Protein AF-A0A2V7UPQ9-F1 (afdb_monomer)

Nearest PDB structures (foldseek):
  6vqp-assembly1_A  TM=8.393E-01  e=8.133E-04  Micromonospora echinospora
  7spq-assembly1_A-2  TM=7.955E-01  e=2.403E-02  Burkholderia glumae BGR1
  3sy3-assembly2_D  TM=4.564E-01  e=2.445E+00  Bacillus anthracis str. 'Ames Ancestor'

Solvent-accessible surface area (backbone atoms only — not comparable to full-atom values): 7838 Å² total; per-residue (Å²): 143,77,85,83,81,81,82,80,79,84,72,84,75,79,74,76,80,78,76,83,77,68,81,81,72,70,84,60,59,89,67,42,41,71,44,80,49,50,76,46,78,43,61,36,57,75,87,49,48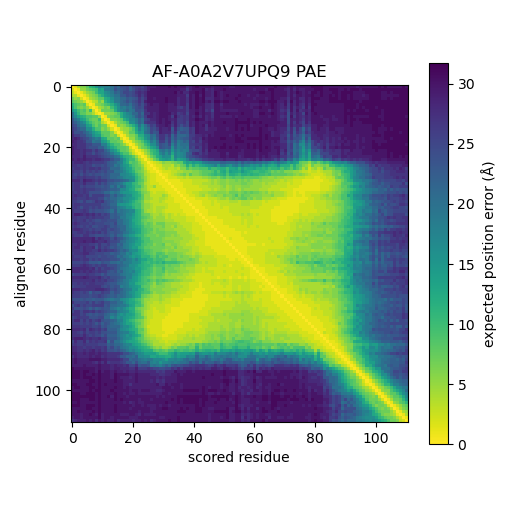,66,61,48,29,63,74,72,74,44,89,68,63,72,80,54,49,84,42,48,65,53,42,82,45,75,44,72,61,49,76,44,68,73,59,82,81,74,79,74,81,78,75,82,73,77,76,75,79,73,79,80,82,80,78,82,80,80,86,78,82,84,132

Radius of gyration: 33.76 Å; Cα contacts (8 Å, |Δi|>4): 73; chains: 1; bounding box: 91×85×69 Å

Structure (mmCIF, N/CA/C/O backbone):
data_AF-A0A2V7UPQ9-F1
#
_entry.id   AF-A0A2V7UPQ9-F1
#
loop_
_atom_site.group_PDB
_atom_site.id
_atom_site.type_symbol
_atom_site.label_atom_id
_atom_site.label_alt_id
_atom_site.label_comp_id
_atom_site.label_asym_id
_atom_site.label_entity_id
_atom_site.label_seq_id
_atom_site.pdbx_PDB_ins_code
_atom_site.Cartn_x
_atom_site.Cartn_y
_atom_site.Cartn_z
_atom_site.occupancy
_atom_site.B_iso_or_equiv
_atom_site.auth_seq_id
_atom_site.auth_comp_id
_atom_site.auth_asym_id
_atom_site.auth_atom_id
_atom_site.pdbx_PDB_model_num
ATOM 1 N N . MET A 1 1 ? -50.958 -34.348 -10.280 1.00 45.16 1 MET A N 1
ATOM 2 C CA . MET A 1 1 ? -49.773 -35.075 -9.782 1.00 45.16 1 MET A CA 1
ATOM 3 C C . MET A 1 1 ? -48.988 -35.534 -11.001 1.00 45.16 1 MET A C 1
ATOM 5 O O . MET A 1 1 ? -49.429 -36.438 -11.692 1.00 45.16 1 MET A O 1
ATOM 9 N N . ILE A 1 2 ? -47.935 -34.794 -11.341 1.00 54.97 2 ILE A N 1
ATOM 10 C CA . ILE A 1 2 ? -47.072 -34.947 -12.523 1.00 54.97 2 ILE A CA 1
ATOM 11 C C . ILE A 1 2 ? -45.659 -34.705 -11.974 1.00 54.97 2 ILE A C 1
ATOM 13 O O . ILE A 1 2 ? -45.484 -33.690 -11.294 1.00 54.97 2 ILE A O 1
ATOM 17 N N . PRO A 1 3 ? -44.676 -35.602 -12.154 1.00 63.59 3 PRO A N 1
ATOM 18 C CA . PRO A 1 3 ? -43.333 -35.336 -11.658 1.00 63.59 3 PRO A CA 1
ATOM 19 C C . PRO A 1 3 ? -42.671 -34.245 -12.516 1.00 63.59 3 PRO A C 1
ATOM 21 O O . PRO A 1 3 ? -42.771 -34.305 -13.743 1.00 63.59 3 PRO A O 1
ATOM 24 N N . PRO A 1 4 ? -41.970 -33.262 -11.926 1.00 60.94 4 PRO A N 1
ATOM 25 C CA . PRO A 1 4 ? -41.079 -32.415 -12.699 1.00 60.94 4 PRO A CA 1
ATOM 26 C C . PRO A 1 4 ? -39.827 -33.219 -13.066 1.00 60.94 4 PRO A C 1
ATOM 28 O O . PRO A 1 4 ? -39.028 -33.598 -12.209 1.00 60.94 4 PRO A O 1
ATOM 31 N N . THR A 1 5 ? -39.661 -33.488 -14.358 1.00 59.81 5 THR A N 1
ATOM 32 C CA . THR A 1 5 ? -38.415 -33.969 -14.960 1.00 59.81 5 THR A CA 1
ATOM 33 C C . THR A 1 5 ? -37.302 -32.963 -14.679 1.00 59.81 5 THR A C 1
ATOM 35 O O . THR A 1 5 ? -37.285 -31.856 -15.216 1.00 59.81 5 THR A O 1
ATOM 38 N N . ALA A 1 6 ? -36.374 -33.359 -13.811 1.00 51.53 6 ALA A N 1
ATOM 39 C CA . ALA A 1 6 ? -35.142 -32.645 -13.537 1.00 51.53 6 ALA A CA 1
ATOM 40 C C . ALA A 1 6 ? -34.208 -32.753 -14.753 1.00 51.53 6 ALA A C 1
ATOM 42 O O . ALA A 1 6 ? -33.474 -33.727 -14.909 1.00 51.53 6 ALA A O 1
ATOM 43 N N . THR A 1 7 ? -34.236 -31.748 -15.624 1.00 61.19 7 THR A N 1
ATOM 44 C CA . THR A 1 7 ? -33.244 -31.593 -16.693 1.00 61.19 7 THR A CA 1
ATOM 45 C C . THR A 1 7 ? -31.992 -30.960 -16.098 1.00 61.19 7 THR A C 1
ATOM 47 O O . THR A 1 7 ? -31.858 -29.744 -15.978 1.00 61.19 7 THR A O 1
ATOM 50 N N . SER A 1 8 ? -31.078 -31.826 -15.674 1.00 54.25 8 SER A N 1
ATOM 51 C CA . SER A 1 8 ? -29.743 -31.484 -15.206 1.00 54.25 8 SER A CA 1
ATOM 52 C C . SER A 1 8 ? -28.862 -31.055 -16.380 1.00 54.25 8 SER A C 1
ATOM 54 O O . SER A 1 8 ? -28.287 -31.890 -17.079 1.00 54.25 8 SER A O 1
ATOM 56 N N . TRP A 1 9 ? -28.707 -29.751 -16.583 1.00 51.88 9 TRP A N 1
ATOM 57 C CA . TRP A 1 9 ? -27.662 -29.198 -17.443 1.00 51.88 9 TRP A CA 1
ATOM 58 C C . TRP A 1 9 ? -26.481 -28.743 -16.588 1.00 51.88 9 TRP A C 1
ATOM 60 O O . TRP A 1 9 ? -26.305 -27.569 -16.275 1.00 51.88 9 TRP A O 1
ATOM 70 N N . ARG A 1 10 ? -25.657 -29.723 -16.201 1.00 53.28 10 ARG A N 1
ATOM 71 C CA . ARG A 1 10 ? -24.266 -29.500 -15.794 1.00 53.28 10 ARG A CA 1
ATOM 72 C C . ARG A 1 10 ? -23.498 -29.019 -17.026 1.00 53.28 10 ARG A C 1
ATOM 74 O O . ARG A 1 10 ? -22.909 -29.823 -17.741 1.00 53.28 10 ARG A O 1
ATOM 81 N N . TRP A 1 11 ? -23.506 -27.717 -17.281 1.00 56.06 11 TRP A N 1
ATOM 82 C CA . TRP A 1 11 ? -22.510 -27.124 -18.161 1.00 56.06 11 TRP A CA 1
ATOM 83 C C . TRP A 1 11 ? -21.217 -26.958 -17.372 1.00 56.06 11 TRP A C 1
ATOM 85 O O . TRP A 1 11 ? -21.101 -26.125 -16.475 1.00 56.06 11 TRP A O 1
ATOM 95 N N . LEU A 1 12 ? -20.251 -27.807 -17.716 1.00 57.06 12 LEU A N 1
ATOM 96 C CA . LEU A 1 12 ? -18.829 -27.546 -17.563 1.00 57.06 12 LEU A CA 1
ATOM 97 C C . LEU A 1 12 ? -18.504 -26.223 -18.271 1.00 57.06 12 LEU A C 1
ATOM 99 O O . LEU A 1 12 ? -18.163 -26.211 -19.448 1.00 57.06 12 LEU A O 1
ATOM 103 N N . ALA A 1 13 ? -18.597 -25.104 -17.560 1.00 53.12 13 ALA A N 1
ATOM 104 C CA . ALA A 1 13 ? -17.860 -23.908 -17.933 1.00 53.12 13 ALA A CA 1
ATOM 105 C C . ALA A 1 13 ? -16.490 -24.002 -17.260 1.00 53.12 13 ALA A C 1
ATOM 107 O O . ALA A 1 13 ? -16.245 -23.451 -16.188 1.00 53.12 13 ALA A O 1
ATOM 108 N N . LEU A 1 14 ? -15.612 -24.774 -17.899 1.00 57.47 14 LEU A N 1
ATOM 109 C CA . LEU A 1 14 ? -14.170 -24.711 -17.718 1.00 57.47 14 LEU A CA 1
ATOM 110 C C . LEU A 1 14 ? -13.733 -23.314 -18.192 1.00 57.47 14 LEU A C 1
ATOM 112 O O . LEU A 1 14 ? -13.375 -23.114 -19.349 1.00 57.47 14 LEU A O 1
ATOM 116 N N . GLY A 1 15 ? -13.889 -22.316 -17.321 1.00 47.31 15 GLY A N 1
ATOM 117 C CA . GLY A 1 15 ? -13.477 -20.943 -17.578 1.00 47.31 15 GLY A CA 1
ATOM 118 C C . GLY A 1 15 ? -11.959 -20.893 -17.651 1.00 47.31 15 GLY A C 1
ATOM 119 O O . GLY A 1 15 ? -11.286 -20.913 -16.624 1.00 47.31 15 GLY A O 1
ATOM 120 N N . ALA A 1 16 ? -11.435 -20.882 -18.873 1.00 57.31 16 ALA A N 1
ATOM 121 C CA . ALA A 1 16 ? -10.027 -20.707 -19.168 1.00 57.31 16 ALA A CA 1
ATOM 122 C C . ALA A 1 16 ? -9.491 -19.463 -18.443 1.00 57.31 16 ALA A C 1
ATOM 124 O O 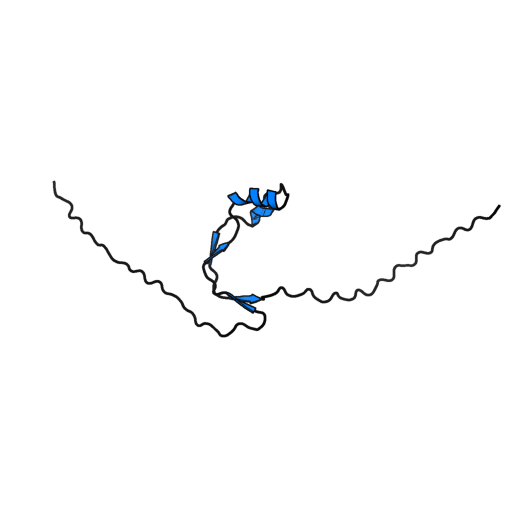. ALA A 1 16 ? -9.889 -18.337 -18.746 1.00 57.31 16 ALA A O 1
ATOM 125 N N . MET A 1 17 ? -8.571 -19.658 -17.494 1.00 50.81 17 MET A N 1
ATOM 126 C CA . MET A 1 17 ? -7.699 -18.577 -17.052 1.00 50.81 17 MET A 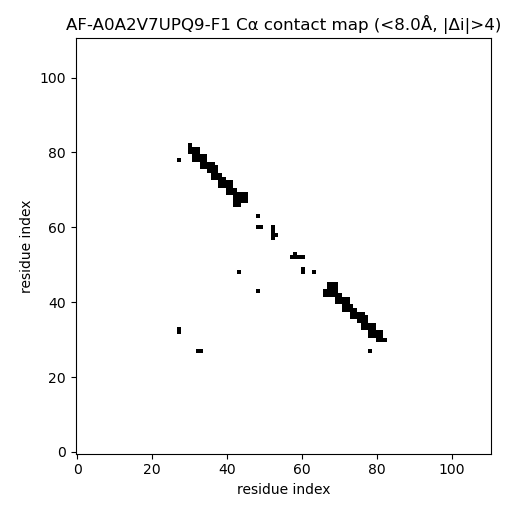CA 1
ATOM 127 C C . MET A 1 17 ? -6.851 -18.156 -18.254 1.00 50.81 17 MET A C 1
ATOM 129 O O . MET A 1 17 ? -5.880 -18.826 -18.600 1.00 50.81 17 MET A O 1
ATOM 133 N N . LEU A 1 18 ? -7.223 -17.053 -18.906 1.00 53.84 18 LEU A N 1
ATOM 134 C CA . LEU A 1 18 ? -6.307 -16.340 -19.786 1.00 53.84 18 LEU A CA 1
ATOM 135 C C . LEU A 1 18 ? -5.183 -15.775 -18.912 1.00 53.84 18 LEU A C 1
ATOM 137 O O . LEU A 1 18 ? -5.315 -14.720 -18.295 1.00 53.84 18 LEU A O 1
ATOM 141 N N . THR A 1 19 ? -4.054 -16.473 -18.867 1.00 52.88 19 THR A N 1
ATOM 142 C CA . THR A 1 19 ? -2.788 -15.875 -18.457 1.00 52.88 19 THR A CA 1
ATOM 143 C C . THR A 1 19 ? -2.374 -14.907 -19.558 1.00 52.88 19 THR A C 1
ATOM 145 O O . THR A 1 19 ? -1.790 -15.309 -20.565 1.00 52.88 19 THR A O 1
ATOM 148 N N . ALA A 1 20 ? -2.699 -13.625 -19.399 1.00 48.56 20 ALA A N 1
ATOM 149 C CA . ALA A 1 20 ? -2.096 -12.571 -20.200 1.00 48.56 20 ALA A CA 1
ATOM 150 C C . ALA A 1 20 ? -0.606 -12.454 -19.821 1.00 48.56 20 ALA A C 1
ATOM 15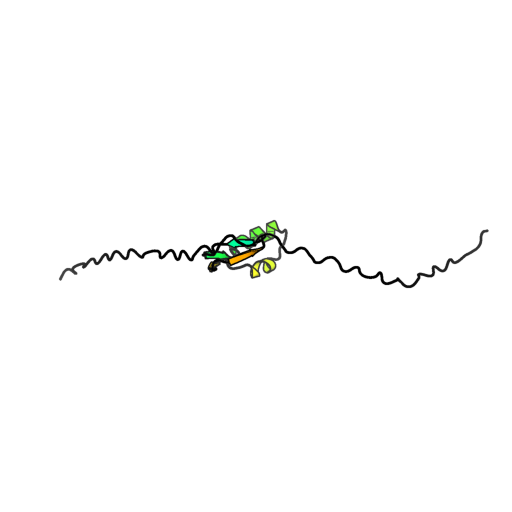2 O O . ALA A 1 20 ? -0.204 -11.579 -19.059 1.00 48.56 20 ALA A O 1
ATOM 153 N N . SER A 1 21 ? 0.225 -13.366 -20.329 1.00 57.22 21 SER A N 1
ATOM 154 C CA . SER A 1 21 ? 1.676 -13.196 -20.355 1.00 57.22 21 SER A CA 1
ATOM 155 C C . SER A 1 21 ? 2.004 -12.179 -21.443 1.00 57.22 21 SER A C 1
ATOM 157 O O . SER A 1 21 ? 2.251 -12.531 -22.594 1.00 57.22 21 SER A O 1
ATOM 159 N N . GLY A 1 22 ? 1.963 -10.895 -21.084 1.00 60.06 22 GLY A N 1
ATOM 160 C CA . GLY A 1 22 ? 2.599 -9.854 -21.888 1.00 60.06 22 GLY A CA 1
ATOM 161 C C . GLY A 1 22 ? 4.106 -10.128 -21.997 1.00 60.06 22 GLY A C 1
ATOM 162 O O . GLY A 1 22 ? 4.680 -10.726 -21.080 1.00 60.06 22 GLY A O 1
ATOM 163 N N . PRO A 1 23 ? 4.765 -9.731 -23.101 1.00 56.47 23 PRO A N 1
ATOM 164 C CA . PRO A 1 23 ? 6.183 -9.993 -23.293 1.00 56.47 23 PRO A CA 1
ATOM 165 C C . PRO A 1 23 ? 6.967 -9.390 -22.130 1.00 56.47 23 PRO A C 1
ATOM 167 O O . PRO A 1 23 ? 6.799 -8.215 -21.793 1.00 56.47 23 PRO A O 1
ATOM 170 N N . ALA A 1 24 ? 7.829 -10.201 -21.518 1.00 61.56 24 ALA A N 1
ATOM 171 C CA . ALA A 1 24 ? 8.834 -9.721 -20.589 1.00 61.56 24 ALA A CA 1
ATOM 172 C C . ALA A 1 24 ? 9.798 -8.828 -21.378 1.00 61.56 24 ALA A C 1
ATOM 174 O O . ALA A 1 24 ? 10.796 -9.283 -21.933 1.00 61.56 24 ALA A O 1
ATOM 175 N N . ALA A 1 25 ? 9.445 -7.545 -21.477 1.00 69.44 25 ALA A N 1
ATOM 176 C CA . ALA A 1 25 ? 10.345 -6.486 -21.887 1.00 69.44 25 ALA A CA 1
ATOM 177 C C . ALA A 1 25 ? 11.629 -6.650 -21.074 1.00 69.44 25 ALA A C 1
ATOM 179 O O . ALA A 1 25 ? 11.529 -6.900 -19.869 1.00 69.44 25 ALA A O 1
ATOM 180 N N . GLY A 1 26 ? 12.773 -6.561 -21.761 1.00 77.62 26 GLY A N 1
ATOM 181 C CA . GLY A 1 26 ? 14.106 -6.978 -21.319 1.00 77.62 26 GLY A CA 1
ATOM 182 C C . GLY A 1 26 ? 14.543 -6.537 -19.912 1.00 77.62 26 GLY A C 1
ATOM 183 O O . GLY A 1 26 ? 13.773 -5.933 -19.156 1.00 77.62 26 GLY A O 1
ATOM 184 N N . PRO A 1 27 ? 15.786 -6.866 -19.520 1.00 83.69 27 PRO A N 1
ATOM 185 C CA . PRO A 1 27 ? 16.248 -6.637 -18.155 1.00 83.69 27 PRO A CA 1
ATOM 186 C C . PRO A 1 27 ? 15.953 -5.192 -17.716 1.00 83.69 27 PRO A C 1
ATOM 188 O O . PRO A 1 27 ? 16.120 -4.269 -18.521 1.00 83.69 27 PRO A O 1
ATOM 191 N N . PRO A 1 28 ? 15.446 -4.983 -16.484 1.00 87.38 28 PRO A N 1
ATOM 192 C CA . PRO A 1 28 ? 15.131 -3.643 -16.013 1.00 87.38 28 PRO A CA 1
ATOM 193 C C . PRO A 1 28 ? 16.392 -2.765 -16.055 1.00 87.38 28 PRO A C 1
ATOM 195 O O . PRO A 1 28 ? 17.496 -3.291 -15.879 1.00 87.38 28 PRO A O 1
ATOM 198 N N . PRO A 1 29 ? 16.246 -1.443 -16.262 1.00 91.38 29 PRO A N 1
ATOM 199 C CA . PRO A 1 29 ? 17.362 -0.509 -16.170 1.00 91.38 29 PRO A CA 1
ATOM 200 C C . PRO A 1 29 ? 18.152 -0.690 -14.868 1.00 91.38 29 PRO A C 1
ATOM 202 O O . PRO A 1 29 ? 17.598 -1.085 -13.836 1.00 91.38 29 PRO A O 1
ATOM 205 N N . ALA A 1 30 ? 19.452 -0.388 -14.908 1.00 91.31 30 ALA A N 1
ATOM 206 C CA . ALA A 1 30 ? 20.295 -0.433 -13.718 1.00 91.31 30 ALA A CA 1
ATOM 207 C C . ALA A 1 30 ? 19.700 0.453 -12.611 1.00 91.31 30 ALA A C 1
ATOM 209 O O . ALA A 1 30 ? 19.261 1.569 -12.867 1.00 91.31 30 ALA A O 1
ATOM 210 N N . GLY A 1 31 ? 19.654 -0.068 -11.384 1.00 93.62 31 GLY A N 1
ATOM 211 C CA . GLY A 1 31 ? 19.048 0.630 -10.247 1.00 93.62 31 GLY A CA 1
ATOM 212 C C . GLY A 1 31 ? 17.526 0.491 -10.129 1.00 93.62 31 GLY A C 1
ATOM 213 O O . GLY A 1 31 ? 16.994 0.820 -9.075 1.00 93.62 31 GLY A O 1
ATOM 214 N N . MET A 1 32 ? 16.831 -0.079 -11.121 1.00 97.00 32 MET A N 1
ATOM 215 C CA . MET A 1 32 ? 15.386 -0.323 -11.064 1.00 97.00 32 MET A CA 1
ATOM 216 C C . MET A 1 32 ? 15.043 -1.802 -10.833 1.00 97.00 32 MET A C 1
ATOM 218 O O . MET A 1 32 ? 15.817 -2.730 -11.099 1.00 97.00 32 MET A O 1
ATOM 222 N N . ALA A 1 33 ? 13.852 -2.038 -10.297 1.00 95.50 33 ALA A N 1
ATOM 223 C CA . ALA A 1 33 ? 13.223 -3.341 -10.178 1.00 95.50 33 ALA A CA 1
ATOM 224 C C . ALA A 1 33 ? 11.938 -3.360 -11.007 1.00 95.50 33 ALA A C 1
ATOM 226 O O . ALA A 1 33 ? 11.143 -2.424 -10.957 1.00 95.50 33 ALA A O 1
ATOM 227 N N . ARG A 1 34 ? 11.725 -4.445 -11.760 1.00 95.81 34 ARG A N 1
ATOM 228 C CA . ARG A 1 34 ? 10.444 -4.711 -12.417 1.00 95.81 34 ARG A CA 1
ATOM 229 C C . ARG A 1 34 ? 9.543 -5.469 -11.457 1.00 95.81 34 ARG A C 1
ATOM 231 O O . ARG A 1 34 ? 9.896 -6.563 -11.028 1.00 95.81 34 ARG A O 1
ATOM 238 N N . LEU A 1 35 ? 8.376 -4.907 -11.172 1.00 95.06 35 LEU A N 1
ATOM 239 C CA . LEU A 1 35 ? 7.305 -5.592 -10.466 1.00 95.06 35 LEU A CA 1
ATOM 240 C C . LEU A 1 35 ? 6.300 -6.107 -11.494 1.00 95.06 35 LEU A C 1
ATOM 242 O O . LEU A 1 35 ? 5.898 -5.381 -12.403 1.00 95.06 35 LEU A O 1
ATOM 246 N N . ALA A 1 36 ? 5.907 -7.373 -11.357 1.00 94.50 36 ALA A N 1
ATOM 247 C CA . ALA A 1 36 ? 5.004 -8.045 -12.294 1.00 94.50 36 ALA A CA 1
ATOM 248 C C . ALA A 1 36 ? 3.568 -7.487 -12.272 1.00 94.50 36 ALA A C 1
ATOM 250 O O . ALA A 1 36 ? 2.753 -7.876 -13.102 1.00 94.50 36 ALA A O 1
ATOM 251 N N . GLY A 1 37 ? 3.256 -6.579 -11.345 1.00 95.38 37 GLY A N 1
ATOM 252 C CA . GLY A 1 37 ? 1.886 -6.154 -11.088 1.00 95.38 37 GLY A CA 1
ATOM 253 C C . GLY A 1 37 ? 1.061 -7.290 -10.484 1.00 95.38 37 GLY A C 1
ATOM 254 O O . GLY A 1 37 ? 1.600 -8.224 -9.888 1.00 95.38 37 GLY A O 1
ATOM 255 N N . GLY A 1 38 ? -0.254 -7.193 -10.638 1.00 96.88 38 GLY A N 1
ATOM 256 C CA . GLY A 1 38 ? -1.226 -8.114 -10.063 1.00 96.88 38 GLY A CA 1
ATOM 257 C C . GLY A 1 38 ? -2.071 -7.459 -8.977 1.00 96.88 38 GLY A C 1
ATOM 258 O O . GLY A 1 38 ? -2.033 -6.242 -8.775 1.00 96.88 38 GLY A O 1
ATOM 259 N N . THR A 1 39 ? -2.865 -8.283 -8.302 1.00 98.12 39 THR A N 1
ATOM 260 C CA . THR A 1 39 ? -3.754 -7.844 -7.227 1.00 98.12 39 THR A CA 1
ATOM 261 C C . THR A 1 39 ? -3.102 -8.082 -5.872 1.00 98.12 39 THR A C 1
ATOM 263 O O . THR A 1 39 ? -2.628 -9.182 -5.592 1.00 98.12 39 THR A O 1
ATOM 266 N N . PHE A 1 40 ? -3.107 -7.069 -5.011 1.00 97.31 40 PHE A N 1
ATOM 267 C CA . PHE A 1 40 ? -2.656 -7.177 -3.627 1.00 97.31 40 PHE A CA 1
ATOM 268 C C . PHE A 1 40 ? -3.591 -6.413 -2.690 1.00 97.31 40 PHE A C 1
ATOM 270 O O . PHE A 1 40 ? -4.427 -5.625 -3.125 1.00 97.31 40 PHE A O 1
ATOM 277 N N . THR A 1 41 ? -3.470 -6.676 -1.391 1.00 98.06 41 THR A N 1
ATOM 278 C CA . THR A 1 41 ? -4.254 -5.976 -0.368 1.00 98.06 41 THR A CA 1
ATOM 279 C C . THR A 1 41 ? -3.499 -4.732 0.089 1.00 98.06 41 THR A C 1
ATOM 281 O O . THR A 1 41 ? -2.377 -4.844 0.581 1.00 98.06 41 THR A O 1
ATOM 284 N N . MET A 1 42 ? -4.103 -3.559 -0.088 1.00 97.88 42 MET A N 1
ATOM 285 C CA . MET A 1 42 ? -3.583 -2.269 0.361 1.00 97.88 42 MET A CA 1
ATOM 286 C C . MET A 1 42 ? -4.391 -1.759 1.555 1.00 97.88 42 MET A C 1
ATOM 288 O O . MET A 1 42 ? -5.593 -1.994 1.645 1.00 97.88 42 MET A O 1
ATOM 292 N N . GLY A 1 43 ? -3.728 -1.023 2.444 1.00 97.06 43 GLY A N 1
ATOM 293 C CA . GLY A 1 43 ? -4.340 -0.453 3.637 1.00 97.06 43 GLY A CA 1
ATOM 294 C C . GLY A 1 43 ? -4.283 -1.394 4.838 1.00 97.06 43 GLY A C 1
ATOM 295 O O . GLY A 1 43 ? -3.619 -2.431 4.829 1.00 97.06 43 GLY A O 1
ATOM 296 N N . THR A 1 44 ? -4.964 -0.992 5.903 1.00 96.56 44 THR A N 1
ATOM 297 C CA . THR A 1 44 ? -4.921 -1.637 7.214 1.00 96.56 44 THR A CA 1
ATOM 298 C C . THR A 1 44 ? -6.311 -2.111 7.620 1.00 96.56 44 THR A C 1
ATOM 300 O O . THR A 1 44 ? -7.304 -1.410 7.429 1.00 96.56 44 THR A O 1
ATOM 303 N N . ASP A 1 45 ? -6.392 -3.310 8.199 1.00 95.81 45 ASP A N 1
ATOM 304 C CA . ASP A 1 45 ? -7.623 -3.785 8.832 1.00 95.81 45 ASP A CA 1
ATOM 305 C C . ASP A 1 45 ? -7.941 -2.905 10.061 1.00 95.81 45 ASP A C 1
ATOM 307 O O . ASP A 1 45 ? -7.081 -2.780 10.945 1.00 95.81 45 ASP A O 1
ATOM 311 N N . PRO A 1 46 ? -9.149 -2.309 10.155 1.00 94.00 46 PRO A N 1
ATOM 312 C CA . PRO A 1 46 ? -9.567 -1.531 11.319 1.00 94.00 46 PRO A CA 1
ATOM 313 C C . PRO A 1 46 ? -9.315 -2.223 12.668 1.00 94.00 46 PRO A C 1
ATOM 315 O O . PRO A 1 46 ? -8.977 -1.552 13.646 1.00 94.00 46 PRO A O 1
ATOM 318 N N . ALA A 1 47 ? -9.440 -3.555 12.727 1.00 95.31 47 ALA A N 1
ATOM 319 C CA . ALA A 1 47 ? -9.238 -4.340 13.943 1.00 95.31 47 ALA A CA 1
ATOM 320 C C . ALA A 1 47 ? -7.786 -4.294 14.460 1.00 95.31 47 ALA A C 1
ATOM 322 O O . ALA A 1 47 ? -7.531 -4.540 15.639 1.00 95.31 47 ALA A O 1
ATOM 323 N N . LEU A 1 48 ? -6.821 -3.944 13.604 1.00 95.19 48 LEU A N 1
ATOM 324 C CA . LEU A 1 48 ? -5.403 -3.867 13.961 1.00 95.19 48 LEU A CA 1
ATOM 325 C C . LEU A 1 48 ? -4.979 -2.496 14.506 1.00 95.19 48 LEU A C 1
ATOM 327 O O . LEU A 1 48 ? -3.860 -2.381 15.017 1.00 95.1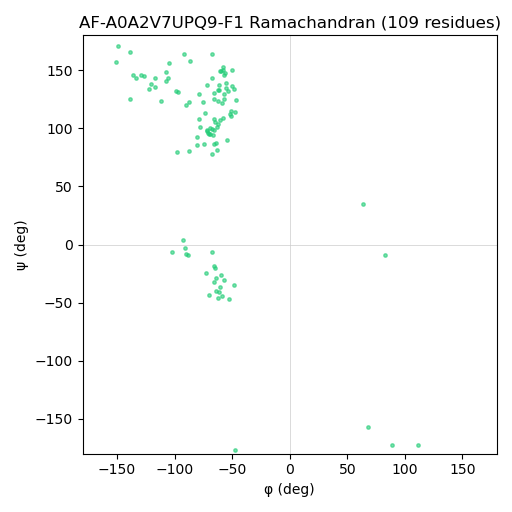9 48 LEU A O 1
ATOM 331 N N . ILE A 1 49 ? -5.836 -1.467 14.438 1.00 94.81 49 ILE A N 1
ATOM 332 C CA . ILE A 1 49 ? -5.481 -0.104 14.874 1.00 94.81 49 ILE A CA 1
ATOM 333 C C . ILE A 1 49 ? -5.062 -0.086 16.349 1.00 94.81 49 ILE A C 1
ATOM 335 O O . ILE A 1 49 ? -4.023 0.484 16.672 1.00 94.81 49 ILE A O 1
ATOM 339 N N . ASP A 1 50 ? -5.788 -0.766 17.242 1.00 93.81 50 ASP A N 1
ATOM 340 C CA . ASP A 1 50 ? -5.442 -0.791 18.673 1.00 93.81 50 ASP A CA 1
ATOM 341 C C . ASP A 1 50 ? -4.058 -1.396 18.931 1.00 93.81 50 ASP A C 1
ATOM 343 O O . ASP A 1 50 ? -3.308 -0.932 19.793 1.00 93.81 50 ASP A O 1
ATOM 347 N N . GLY A 1 51 ? -3.689 -2.421 18.159 1.00 94.56 51 GLY A N 1
ATOM 348 C CA . GLY A 1 51 ? -2.352 -3.007 18.205 1.00 94.56 51 GLY A CA 1
ATOM 349 C C . GLY A 1 51 ? -1.270 -2.024 17.758 1.00 94.56 51 GLY A C 1
ATOM 350 O O . GLY A 1 51 ? -0.207 -1.958 18.375 1.00 94.56 51 GLY A O 1
ATOM 351 N N . ARG A 1 52 ? -1.546 -1.223 16.724 1.00 94.25 52 ARG A N 1
ATOM 352 C CA . ARG A 1 52 ? -0.622 -0.198 16.219 1.00 94.25 52 ARG A CA 1
ATOM 353 C C . ARG A 1 52 ? -0.461 0.967 17.188 1.00 94.25 52 ARG A C 1
ATOM 355 O O . ARG A 1 52 ? 0.673 1.344 17.463 1.00 94.25 52 ARG A O 1
ATOM 362 N N . CYS A 1 53 ? -1.551 1.462 17.772 1.00 95.31 53 CYS A N 1
ATOM 363 C CA . CYS A 1 53 ? -1.518 2.475 18.828 1.00 95.31 53 CYS A CA 1
ATOM 364 C C . CYS A 1 53 ? -0.595 2.054 19.980 1.00 95.31 53 CYS A C 1
ATOM 366 O O . CYS A 1 53 ? 0.299 2.806 20.365 1.00 95.31 53 CYS A O 1
ATOM 368 N N . ARG A 1 54 ? -0.720 0.804 20.455 1.00 96.69 54 ARG A N 1
ATOM 369 C CA . ARG A 1 54 ? 0.189 0.251 21.474 1.00 96.69 54 ARG A CA 1
ATOM 370 C C . ARG A 1 54 ? 1.637 0.181 20.994 1.00 96.69 54 ARG A C 1
ATOM 372 O O . ARG A 1 54 ? 2.531 0.585 21.727 1.00 96.69 54 ARG A O 1
ATOM 379 N N . ARG A 1 55 ? 1.878 -0.307 19.772 1.00 95.94 55 ARG A N 1
ATOM 380 C CA . ARG A 1 55 ? 3.233 -0.447 19.209 1.00 95.94 55 ARG A CA 1
ATOM 381 C C . ARG A 1 55 ? 3.961 0.890 19.085 1.00 95.94 55 ARG A C 1
ATOM 383 O O . ARG A 1 55 ? 5.155 0.949 19.349 1.00 95.94 55 ARG A O 1
ATOM 390 N N . PHE A 1 56 ? 3.254 1.932 18.663 1.00 95.50 56 PHE A N 1
ATOM 391 C CA . PHE A 1 56 ? 3.816 3.269 18.474 1.00 95.50 56 PHE A CA 1
ATOM 392 C C . PHE A 1 56 ? 3.677 4.165 19.714 1.00 95.50 56 PHE A C 1
ATOM 394 O O . PHE A 1 56 ? 4.060 5.328 19.660 1.00 95.50 56 PHE A O 1
ATOM 401 N N . GLY A 1 57 ? 3.148 3.640 20.827 1.00 95.94 57 GLY A N 1
ATOM 402 C CA . GLY A 1 57 ? 3.037 4.371 22.089 1.00 95.94 57 GLY A CA 1
ATOM 403 C C . GLY A 1 57 ? 2.118 5.592 22.016 1.00 95.94 57 GLY A C 1
ATOM 404 O O . GLY A 1 57 ? 2.398 6.600 22.655 1.00 95.94 57 GLY A O 1
ATOM 405 N N . THR A 1 58 ? 1.041 5.524 21.230 1.00 95.19 58 THR A N 1
ATOM 406 C CA . THR A 1 58 ? 0.121 6.649 21.007 1.00 95.19 58 THR A CA 1
ATOM 407 C C . THR A 1 58 ? -1.328 6.268 21.297 1.00 95.19 58 THR A C 1
ATOM 409 O O . THR A 1 58 ? -1.756 5.149 21.016 1.00 95.19 58 THR A O 1
ATOM 412 N N . SER A 1 59 ? -2.104 7.210 21.834 1.00 93.00 59 SER A N 1
ATOM 413 C CA . SER A 1 59 ? -3.565 7.114 21.966 1.00 93.00 59 SER A CA 1
ATOM 414 C C . SER A 1 59 ? -4.313 7.685 20.752 1.00 93.00 59 SER A C 1
ATOM 416 O O . SER A 1 59 ? -5.528 7.515 20.643 1.00 93.00 59 SER A O 1
ATOM 418 N N . HIS A 1 60 ? -3.601 8.331 19.822 1.00 92.75 60 HIS A N 1
ATOM 419 C CA . HIS A 1 60 ? -4.167 9.006 18.654 1.00 92.75 60 HIS A CA 1
ATOM 420 C C . HIS A 1 60 ? -4.484 8.013 17.534 1.00 92.75 60 HIS A C 1
ATOM 422 O O . HIS A 1 60 ? -3.677 7.756 16.639 1.00 92.75 60 HIS A O 1
ATOM 428 N N . ARG A 1 61 ? -5.676 7.412 17.607 1.00 93.06 61 ARG A N 1
ATOM 429 C CA . ARG A 1 61 ? -6.191 6.483 16.585 1.00 93.06 61 ARG A CA 1
ATOM 430 C C . ARG A 1 61 ? -6.401 7.152 15.229 1.00 93.06 61 ARG A C 1
ATOM 432 O O . ARG A 1 61 ? -6.303 6.486 14.202 1.00 93.06 61 ARG A O 1
ATOM 439 N N . ASP A 1 62 ? -6.689 8.448 15.237 1.00 93.06 62 ASP A N 1
ATOM 440 C CA . ASP A 1 62 ? -6.911 9.288 14.063 1.00 93.06 62 ASP A CA 1
ATOM 441 C C . ASP A 1 62 ? -5.721 9.289 13.097 1.00 93.06 62 ASP A C 1
ATOM 443 O O . ASP A 1 62 ? -5.929 9.293 11.885 1.00 93.06 62 ASP A O 1
ATOM 447 N N . LEU A 1 63 ? -4.496 9.128 13.613 1.00 93.00 63 LEU A N 1
ATOM 448 C CA . LEU A 1 63 ? -3.279 9.005 12.803 1.00 93.00 63 LEU A CA 1
ATOM 449 C C . LEU A 1 63 ? -3.304 7.809 11.839 1.00 93.00 63 LEU A C 1
ATOM 451 O O . LEU A 1 63 ? -2.640 7.845 10.809 1.00 93.00 63 LEU A O 1
ATOM 455 N N . PHE A 1 64 ? -4.065 6.757 12.155 1.00 94.62 64 PHE A N 1
ATOM 456 C CA . PHE A 1 64 ? -4.132 5.536 11.347 1.00 94.62 64 PHE A CA 1
ATOM 457 C C . PHE A 1 64 ? -5.392 5.452 10.482 1.00 94.62 64 PHE A C 1
ATOM 459 O O . PHE A 1 64 ? -5.511 4.533 9.674 1.00 94.62 64 PHE A O 1
ATOM 466 N N . LEU A 1 65 ? -6.340 6.387 10.627 1.00 90.38 65 LEU A N 1
ATOM 467 C CA . LEU A 1 65 ? -7.609 6.329 9.894 1.00 90.38 65 LEU A CA 1
ATOM 468 C C . LEU A 1 65 ? -7.416 6.501 8.386 1.00 90.38 65 LEU A C 1
ATOM 470 O O . LEU A 1 65 ? -8.135 5.874 7.617 1.00 90.38 65 LEU A O 1
ATOM 474 N N . ALA A 1 66 ? -6.418 7.282 7.966 1.00 93.75 66 ALA A N 1
ATOM 475 C CA . ALA A 1 66 ? -6.089 7.465 6.553 1.00 93.75 66 ALA A CA 1
ATOM 476 C C . ALA A 1 66 ? -5.578 6.179 5.872 1.00 93.75 66 ALA A C 1
ATOM 478 O O . ALA A 1 66 ? -5.600 6.084 4.648 1.00 93.75 66 ALA A O 1
ATOM 479 N N . GLU A 1 67 ? -5.129 5.183 6.644 1.00 95.50 67 GLU A N 1
ATOM 480 C CA . GLU A 1 67 ? -4.655 3.899 6.117 1.00 95.50 67 GLU A CA 1
ATOM 481 C C . GLU A 1 67 ? -5.765 2.839 6.013 1.00 95.50 67 GLU A C 1
ATOM 483 O O . GLU A 1 67 ? -5.509 1.719 5.573 1.00 95.50 67 GLU A O 1
ATOM 488 N N . VAL A 1 68 ? -6.986 3.153 6.450 1.00 96.25 68 VAL A N 1
ATOM 489 C CA . VAL A 1 68 ? -8.141 2.247 6.473 1.00 96.25 68 VAL A CA 1
ATOM 490 C C . VAL A 1 68 ? -9.120 2.636 5.355 1.00 96.25 68 VAL A C 1
ATOM 492 O O . VAL A 1 68 ? -9.322 3.826 5.123 1.00 96.25 68 VAL A O 1
ATOM 495 N N . PRO A 1 69 ? -9.786 1.677 4.681 1.00 96.62 69 PRO A N 1
ATOM 496 C CA . PRO A 1 69 ? -9.799 0.237 4.941 1.00 96.62 69 PRO A CA 1
ATOM 497 C C . PRO A 1 69 ? -8.740 -0.558 4.178 1.00 96.62 69 PRO A C 1
ATOM 499 O O . PRO A 1 69 ? -8.207 -0.129 3.157 1.00 96.62 69 PRO A O 1
ATOM 502 N N . SER A 1 70 ? -8.522 -1.784 4.648 1.00 98.00 70 SER A N 1
ATOM 503 C CA . SER A 1 70 ? -7.911 -2.849 3.858 1.00 98.00 70 SER A CA 1
ATOM 504 C C . SER A 1 70 ? -8.789 -3.179 2.644 1.00 98.00 70 SER A C 1
ATOM 506 O O . SER A 1 70 ? -9.973 -3.484 2.804 1.00 98.00 70 SER A O 1
ATOM 508 N N . HIS A 1 71 ? -8.236 -3.101 1.435 1.00 97.75 71 HIS A N 1
ATOM 509 C CA . HIS A 1 71 ? -8.958 -3.373 0.192 1.00 97.75 71 HIS A CA 1
ATOM 510 C C . HIS A 1 71 ? -8.033 -3.900 -0.914 1.00 97.75 71 HIS A C 1
ATOM 512 O O . HIS A 1 71 ? -6.819 -3.701 -0.893 1.00 97.75 71 HIS A O 1
ATOM 518 N N . ALA A 1 72 ? -8.610 -4.602 -1.893 1.00 98.06 72 ALA A N 1
ATOM 519 C CA . ALA A 1 72 ? -7.864 -5.150 -3.020 1.00 98.06 72 ALA A CA 1
ATOM 520 C C . ALA A 1 72 ? -7.560 -4.065 -4.066 1.00 98.06 72 ALA A C 1
ATOM 522 O O . ALA A 1 72 ? -8.465 -3.377 -4.537 1.00 98.06 72 ALA A O 1
ATOM 523 N N . VAL A 1 73 ? -6.296 -3.958 -4.471 1.00 98.00 73 VAL A N 1
ATOM 524 C CA . VAL A 1 73 ? -5.811 -3.051 -5.519 1.00 98.00 73 VAL A CA 1
ATOM 525 C C . VAL A 1 73 ? -5.136 -3.878 -6.601 1.00 98.00 73 VAL A C 1
ATOM 527 O O . VAL A 1 73 ? -4.326 -4.752 -6.299 1.00 98.00 73 VAL A O 1
ATOM 530 N N . THR A 1 74 ? -5.458 -3.601 -7.864 1.00 97.69 74 THR A N 1
ATOM 531 C CA . THR A 1 74 ? -4.836 -4.259 -9.019 1.00 97.69 74 THR A CA 1
ATOM 532 C C . THR A 1 74 ? -3.988 -3.257 -9.777 1.00 97.69 74 THR A C 1
ATOM 534 O O . THR A 1 74 ? -4.500 -2.228 -10.213 1.00 97.69 74 THR A O 1
ATOM 537 N N . LEU A 1 75 ? -2.704 -3.564 -9.944 1.00 97.25 75 LEU A N 1
ATOM 538 C CA . LEU A 1 75 ? -1.769 -2.731 -10.695 1.00 97.25 75 LEU A CA 1
ATOM 539 C C . LEU A 1 75 ? -1.242 -3.480 -11.924 1.00 97.25 75 LEU A C 1
ATOM 541 O O . LEU A 1 75 ? -0.988 -4.687 -11.840 1.00 97.25 75 LEU A O 1
ATOM 545 N N . PRO A 1 76 ? -1.029 -2.790 -13.057 1.00 96.69 76 PRO A N 1
ATOM 546 C CA . PRO A 1 76 ? -0.270 -3.356 -14.164 1.00 96.69 76 PRO A CA 1
ATOM 547 C C . PRO A 1 76 ? 1.208 -3.537 -13.767 1.00 96.69 76 PRO A C 1
ATOM 549 O O . PRO A 1 76 ? 1.658 -2.935 -12.790 1.00 96.69 76 PRO A O 1
ATOM 552 N N . PRO A 1 77 ? 1.993 -4.333 -14.513 1.00 96.12 77 PRO A N 1
ATOM 553 C CA . PRO A 1 77 ? 3.441 -4.381 -14.335 1.00 96.12 77 PRO A CA 1
ATOM 554 C C . PRO A 1 77 ? 4.080 -2.989 -14.462 1.00 96.12 77 PRO A C 1
ATOM 556 O O . PRO 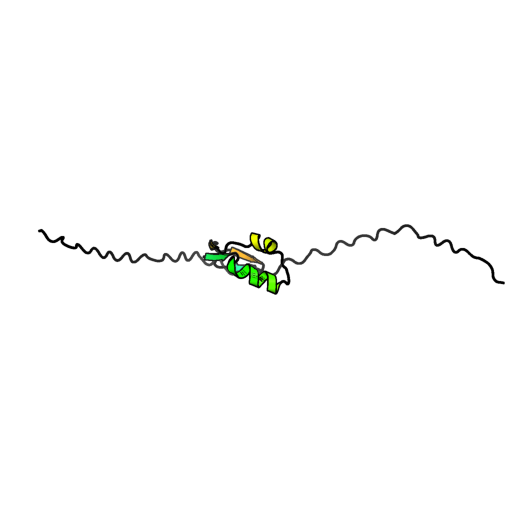A 1 77 ? 3.734 -2.229 -15.367 1.00 96.12 77 PRO A O 1
ATOM 559 N N . PHE A 1 78 ? 5.049 -2.672 -13.602 1.00 96.06 78 PHE A N 1
ATOM 560 C CA . PHE A 1 78 ? 5.745 -1.378 -13.606 1.00 96.06 78 PHE A CA 1
ATOM 561 C C . PHE A 1 78 ? 7.201 -1.495 -13.126 1.00 96.06 78 PHE A C 1
ATOM 563 O O . PHE A 1 78 ? 7.644 -2.557 -12.680 1.00 96.06 78 PHE A O 1
ATOM 570 N N . LEU A 1 79 ? 7.964 -0.408 -13.271 1.00 96.81 79 LEU A N 1
ATOM 571 C CA . LEU A 1 79 ? 9.339 -0.281 -12.782 1.00 96.81 79 LEU A CA 1
ATOM 572 C C . LEU A 1 79 ? 9.374 0.659 -11.572 1.00 96.81 79 LEU A C 1
ATOM 574 O O . LEU A 1 79 ? 8.685 1.676 -11.576 1.00 96.81 79 LEU A O 1
ATOM 57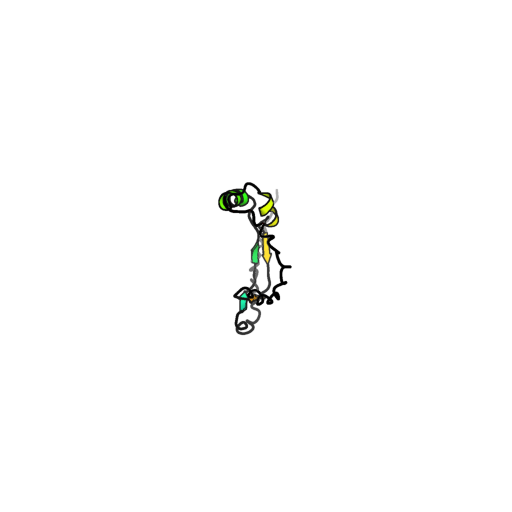8 N N . ILE A 1 80 ? 10.188 0.336 -10.569 1.00 96.62 80 ILE A N 1
ATOM 579 C CA . ILE A 1 80 ? 10.431 1.187 -9.398 1.00 96.62 80 ILE A CA 1
ATOM 580 C C . ILE A 1 80 ? 11.921 1.221 -9.061 1.00 96.62 80 ILE A C 1
ATOM 582 O O . ILE A 1 80 ? 12.617 0.216 -9.233 1.00 96.62 80 ILE A O 1
ATOM 586 N N . ASP A 1 81 ? 12.412 2.359 -8.578 1.00 96.75 81 ASP A N 1
ATOM 587 C CA . ASP A 1 81 ? 13.785 2.481 -8.090 1.00 96.75 81 ASP A CA 1
ATOM 588 C C . ASP A 1 81 ? 14.020 1.543 -6.901 1.00 96.75 81 ASP A C 1
ATOM 590 O O . ASP A 1 81 ? 13.191 1.417 -5.998 1.00 96.75 81 ASP A O 1
ATOM 594 N N . ARG A 1 82 ? 15.171 0.865 -6.889 1.00 95.50 82 ARG A N 1
ATOM 595 C CA . ARG A 1 82 ? 15.563 -0.028 -5.785 1.00 95.50 82 ARG A CA 1
ATOM 596 C C . ARG A 1 82 ? 15.953 0.735 -4.525 1.00 95.50 82 ARG A C 1
ATOM 598 O O . ARG A 1 82 ? 15.920 0.170 -3.436 1.00 95.50 82 ARG A O 1
ATOM 605 N N . THR A 1 83 ? 16.377 1.981 -4.682 1.00 95.31 83 THR A N 1
ATOM 606 C CA . THR A 1 83 ? 16.867 2.834 -3.604 1.00 95.31 83 THR A CA 1
ATOM 607 C C . THR A 1 83 ? 16.225 4.201 -3.720 1.00 95.31 83 THR A C 1
ATOM 609 O O . THR A 1 83 ? 16.053 4.707 -4.826 1.00 95.31 83 THR A O 1
ATOM 612 N N . ALA A 1 84 ? 15.915 4.811 -2.578 1.00 93.25 84 ALA A N 1
ATOM 613 C CA . ALA A 1 84 ? 15.505 6.205 -2.551 1.00 93.25 84 ALA A CA 1
ATOM 614 C C . ALA A 1 84 ? 16.588 7.090 -3.185 1.00 93.25 84 ALA A C 1
ATOM 616 O O . ALA A 1 84 ? 17.785 6.817 -3.052 1.00 93.25 84 ALA A O 1
ATOM 617 N N . ILE A 1 85 ? 16.156 8.154 -3.855 1.00 91.44 85 ILE A N 1
ATOM 618 C CA . ILE A 1 85 ? 17.070 9.163 -4.384 1.00 91.44 85 ILE A CA 1
ATOM 619 C C . ILE A 1 85 ? 17.734 9.858 -3.183 1.00 91.44 85 ILE A C 1
ATOM 621 O O . ILE A 1 85 ? 17.022 10.255 -2.253 1.00 91.44 85 ILE A O 1
ATOM 625 N N . PRO A 1 86 ? 19.074 9.986 -3.155 1.00 88.44 86 PRO A N 1
ATOM 626 C CA . PRO A 1 86 ? 19.745 10.697 -2.078 1.00 88.44 86 PRO A CA 1
ATOM 627 C C . PRO A 1 86 ? 19.282 12.160 -2.038 1.00 88.44 86 PRO A C 1
ATOM 629 O O . PRO A 1 86 ? 18.947 12.726 -3.084 1.00 88.44 86 PRO A O 1
ATOM 632 N N . PRO A 1 87 ? 19.263 12.797 -0.854 1.00 88.94 87 PRO A N 1
ATOM 633 C CA . PRO A 1 87 ? 19.013 14.229 -0.786 1.00 88.94 87 PRO A CA 1
ATOM 634 C C . PRO A 1 87 ? 20.039 14.970 -1.659 1.00 88.94 87 PRO A C 1
ATOM 636 O O . PRO A 1 87 ? 21.178 14.504 -1.783 1.00 88.94 87 PRO A O 1
ATOM 639 N N . PRO A 1 88 ? 19.664 16.108 -2.269 1.00 87.88 88 PRO A N 1
ATOM 640 C CA . PRO A 1 88 ? 20.633 16.929 -2.979 1.00 87.88 88 PRO A CA 1
ATOM 641 C C . PRO A 1 88 ? 21.751 17.353 -2.020 1.00 87.88 88 PRO A C 1
ATOM 643 O O . PRO A 1 88 ? 21.533 17.468 -0.810 1.00 87.88 88 PRO A O 1
ATOM 646 N N . GLU A 1 89 ? 22.945 17.596 -2.561 1.00 85.31 89 GLU A N 1
ATOM 647 C CA . GLU A 1 89 ? 24.042 18.166 -1.780 1.00 85.31 89 GLU A CA 1
ATOM 648 C C . GLU A 1 89 ? 23.559 19.461 -1.102 1.00 85.31 89 GLU A C 1
ATOM 650 O O . GLU A 1 89 ? 22.910 20.285 -1.761 1.00 85.31 89 GLU A O 1
ATOM 655 N N . PRO A 1 90 ? 23.808 19.650 0.208 1.00 83.00 90 PRO A N 1
ATOM 656 C CA . PRO A 1 90 ? 23.429 20.885 0.867 1.00 83.00 90 PRO A CA 1
ATOM 657 C C . PRO A 1 90 ? 24.120 22.053 0.165 1.00 83.00 90 PRO A C 1
ATOM 659 O O . PRO A 1 90 ? 25.345 22.101 0.078 1.00 83.00 90 PRO A O 1
ATOM 662 N N . VAL A 1 91 ? 23.325 23.005 -0.328 1.00 79.25 91 VAL A N 1
ATOM 663 C CA . VAL A 1 91 ? 23.850 24.260 -0.869 1.00 79.25 91 VAL A CA 1
ATOM 664 C C . VAL A 1 91 ? 24.679 24.911 0.240 1.00 79.25 91 VAL A C 1
ATOM 666 O O . VAL A 1 91 ? 24.147 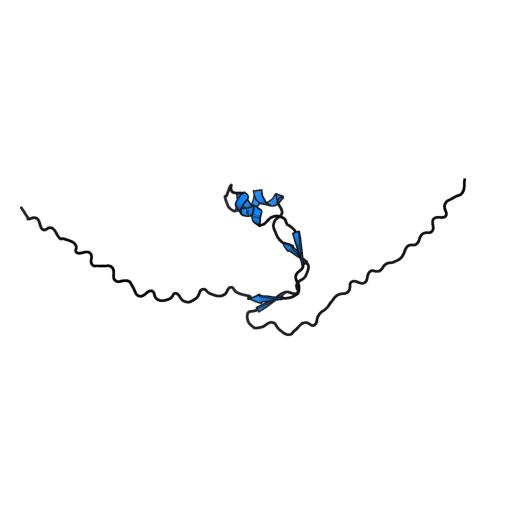25.091 1.341 1.00 79.25 91 VAL A O 1
ATOM 669 N N . PRO A 1 92 ? 25.958 25.257 0.006 1.00 75.00 92 PRO A N 1
ATOM 670 C CA . PRO A 1 92 ? 26.738 25.964 1.004 1.00 75.00 92 PRO A CA 1
ATOM 671 C C . PRO A 1 92 ? 26.066 27.315 1.249 1.00 75.00 92 PRO A C 1
ATOM 673 O O . PRO A 1 92 ? 26.153 28.232 0.435 1.00 75.00 92 PRO A O 1
ATOM 676 N N . THR A 1 93 ? 25.355 27.436 2.368 1.00 73.44 93 THR A N 1
ATOM 677 C CA . THR A 1 93 ? 24.860 28.723 2.845 1.00 73.44 93 THR A CA 1
ATOM 678 C C . THR A 1 93 ? 26.086 29.554 3.182 1.00 73.44 93 THR A C 1
ATOM 680 O O . THR A 1 93 ? 26.752 29.299 4.186 1.00 73.44 93 THR A O 1
ATOM 683 N N . SER A 1 94 ? 26.407 30.529 2.331 1.00 63.97 94 SER A N 1
ATOM 684 C CA . SER A 1 94 ? 27.367 31.583 2.643 1.00 63.97 94 SER A CA 1
ATOM 685 C C . SER A 1 94 ? 27.022 32.118 4.026 1.00 63.97 94 SER A C 1
ATOM 687 O O . SER A 1 94 ? 25.923 32.638 4.229 1.00 63.97 94 SER A O 1
ATOM 689 N N . ALA A 1 95 ? 27.917 31.913 4.991 1.00 61.94 95 ALA A N 1
ATOM 690 C CA . ALA A 1 95 ? 27.713 32.337 6.363 1.00 61.94 95 ALA A CA 1
ATOM 691 C C . ALA A 1 95 ? 27.327 33.822 6.374 1.00 61.94 95 ALA A C 1
ATOM 693 O O . ALA A 1 95 ? 28.128 34.687 6.017 1.00 61.94 95 ALA A O 1
ATOM 694 N N . SER A 1 96 ? 26.084 34.113 6.759 1.00 55.72 96 SER A N 1
ATOM 695 C CA . SER A 1 96 ? 25.667 35.467 7.095 1.00 55.72 96 SER A CA 1
ATOM 696 C C . SER A 1 96 ? 26.533 35.903 8.267 1.00 55.72 96 SER A C 1
ATOM 698 O O . SER A 1 96 ? 26.363 35.399 9.378 1.00 55.72 96 SER A O 1
ATOM 700 N N . ALA A 1 97 ? 27.484 36.800 8.013 1.00 59.03 97 ALA A N 1
ATOM 701 C CA . ALA A 1 97 ? 28.266 37.450 9.048 1.00 59.03 97 ALA A CA 1
ATOM 702 C C . ALA A 1 97 ? 27.297 38.033 10.087 1.00 59.03 97 ALA A C 1
ATOM 704 O O . ALA A 1 97 ? 26.524 38.945 9.792 1.00 59.03 97 ALA A O 1
ATOM 705 N N . ALA A 1 98 ? 27.286 37.456 11.287 1.00 54.09 98 ALA A N 1
ATOM 706 C CA . ALA A 1 98 ? 26.552 38.018 12.406 1.00 54.09 98 ALA A CA 1
ATOM 707 C C . ALA A 1 98 ? 27.134 39.414 12.707 1.00 54.09 98 ALA A C 1
ATOM 709 O O . ALA A 1 98 ? 28.361 39.547 12.763 1.00 54.09 98 ALA A O 1
ATOM 710 N N . PRO A 1 99 ? 26.309 40.462 12.889 1.00 50.75 99 PRO A N 1
ATOM 711 C CA . PRO A 1 99 ? 26.817 41.767 13.283 1.00 50.75 99 PRO A CA 1
ATOM 712 C C . PRO A 1 99 ? 27.495 41.659 14.653 1.00 50.75 99 PRO A C 1
ATOM 714 O O . PRO A 1 99 ? 26.970 41.033 15.576 1.00 50.75 99 PRO A O 1
ATOM 717 N N . GLY A 1 100 ? 28.692 42.242 14.744 1.00 51.16 100 GLY A N 1
ATOM 718 C CA . GLY A 1 100 ? 29.572 42.182 15.904 1.00 51.16 100 GLY A CA 1
ATOM 719 C C . GLY A 1 100 ? 28.855 42.465 17.222 1.00 51.16 100 GLY A C 1
ATOM 720 O O . GLY A 1 100 ? 28.256 43.521 17.415 1.00 51.16 100 GLY A O 1
ATOM 721 N N . ARG A 1 101 ? 28.968 41.522 18.160 1.00 49.03 101 ARG A N 1
ATOM 722 C CA . ARG A 1 101 ? 28.770 41.790 19.582 1.00 49.03 101 ARG A CA 1
ATOM 723 C C . ARG A 1 101 ? 29.961 42.607 20.068 1.00 49.03 101 ARG A C 1
ATOM 725 O O . ARG A 1 101 ? 31.018 42.057 20.359 1.00 49.03 101 ARG A O 1
ATOM 732 N N . THR A 1 102 ? 29.796 43.920 20.147 1.00 50.56 102 THR A N 1
ATOM 733 C CA . THR A 1 102 ? 30.681 44.776 20.937 1.00 50.56 102 THR A CA 1
ATOM 734 C C . THR A 1 102 ? 30.390 44.484 22.408 1.00 50.56 102 THR A C 1
ATOM 736 O O . THR A 1 102 ? 29.423 44.990 22.975 1.00 50.56 102 THR A O 1
ATOM 739 N N . GLU A 1 103 ? 31.180 43.609 23.026 1.00 49.31 103 GLU A N 1
ATOM 740 C CA . GLU A 1 103 ? 31.203 43.486 24.481 1.00 49.31 103 GLU A CA 1
ATOM 741 C C . GLU A 1 103 ? 31.773 44.789 25.061 1.00 49.31 103 GLU A C 1
ATOM 743 O O . GLU A 1 103 ? 32.961 45.087 24.930 1.00 49.31 103 GLU A O 1
ATOM 748 N N . LEU A 1 104 ? 30.910 45.600 25.682 1.00 49.84 104 LEU A N 1
ATOM 749 C CA . LEU A 1 104 ? 31.326 46.686 26.565 1.00 49.84 104 LEU A CA 1
ATOM 750 C C . LEU A 1 104 ? 31.977 46.047 27.801 1.00 49.84 104 LEU A C 1
ATOM 752 O O . LEU A 1 104 ? 31.298 45.667 28.754 1.00 49.84 104 LEU A O 1
ATOM 756 N N . THR A 1 105 ? 33.302 45.913 27.785 1.00 52.22 105 THR A N 1
ATOM 757 C CA . THR A 1 105 ? 34.069 45.616 28.996 1.00 52.22 105 THR A CA 1
ATOM 758 C C . THR A 1 105 ? 34.030 46.848 29.904 1.00 52.22 105 THR A C 1
ATOM 760 O O . THR A 1 105 ? 34.680 47.866 29.663 1.00 52.22 105 THR A O 1
ATOM 763 N 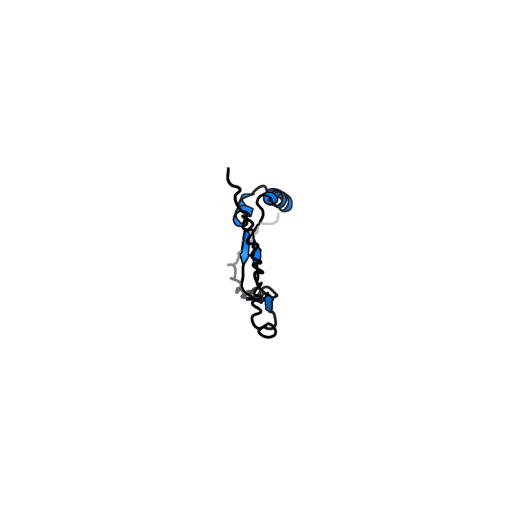N . SER A 1 106 ? 33.161 46.804 30.914 1.00 56.75 106 SER A N 1
ATOM 764 C CA . SER A 1 106 ? 33.104 47.803 31.977 1.00 56.75 106 SER A CA 1
ATOM 765 C C . SER A 1 106 ? 34.236 47.513 32.959 1.00 56.75 106 SER A C 1
ATOM 767 O O . SER A 1 106 ? 34.162 46.589 33.767 1.00 56.75 106 SER A O 1
ATOM 769 N N . ALA A 1 107 ? 35.315 48.285 32.851 1.00 59.09 107 ALA A N 1
ATOM 770 C CA . ALA A 1 107 ? 36.370 48.319 33.850 1.00 59.09 107 ALA A CA 1
ATOM 771 C C . ALA A 1 107 ? 35.886 49.117 35.070 1.00 59.09 107 ALA A C 1
ATOM 773 O O . ALA A 1 107 ? 35.547 50.294 34.951 1.00 59.09 107 ALA A O 1
ATOM 774 N N . ALA A 1 108 ? 35.902 48.488 36.244 1.00 55.91 108 ALA A N 1
ATOM 775 C CA . ALA A 1 108 ? 35.807 49.168 37.532 1.00 55.91 108 ALA A CA 1
ATOM 776 C C . ALA A 1 108 ? 36.952 48.693 38.454 1.00 55.91 108 ALA A C 1
ATOM 778 O O . ALA A 1 108 ? 37.414 47.557 38.319 1.00 55.91 108 ALA A O 1
ATOM 779 N N . PRO A 1 109 ? 37.479 49.583 39.316 1.00 57.75 109 PRO A N 1
ATOM 780 C CA . PRO A 1 109 ? 38.880 49.578 39.733 1.00 57.75 109 PRO A CA 1
ATOM 781 C C . PRO A 1 109 ? 39.183 48.665 40.930 1.00 57.75 109 PRO A C 1
ATOM 783 O O . PRO A 1 109 ? 38.313 48.340 41.735 1.00 57.75 109 PRO A O 1
ATOM 786 N N . ARG A 1 110 ? 40.462 48.278 41.042 1.00 44.59 110 ARG A N 1
ATOM 787 C CA . ARG A 1 110 ? 41.043 47.597 42.209 1.00 44.59 110 ARG A CA 1
ATOM 788 C C . ARG A 1 110 ? 41.090 48.534 43.426 1.00 44.59 110 ARG A C 1
ATOM 790 O O . ARG A 1 110 ? 41.339 49.726 43.258 1.00 44.59 110 ARG A O 1
ATOM 797 N N . VAL A 1 111 ? 40.852 47.934 44.597 1.00 60.22 111 VAL A N 1
ATOM 798 C CA . VAL A 1 111 ? 40.998 48.484 45.961 1.00 60.22 111 VAL A CA 1
ATOM 799 C C . VAL A 1 111 ? 42.405 49.019 46.202 1.00 60.22 111 VAL A C 1
ATOM 801 O O . VAL A 1 111 ? 43.356 48.351 45.730 1.00 60.22 111 VAL A O 1
#

Mean predicted aligned error: 16.97 Å

Sequence (111 aa):
MIPPTATSWRWLALGAMLTASGPAAGPPPAGMARLAGGTFTMGTDPALIDGRCRRFGTSHRDLFLAEVPSHAVTLPPFLIDRTAIPPPEPVPTSASAAPGRTELTSAAPRV

Secondary structure (DSSP, 8-state):
-------------------------SSPPTTEEEE--EEEEES--GGGHHHHHHHTT---GGGGGGG---EEEEE--EEEESSPPPPPPPP------PPP-----------

Foldseek 3Di:
DDDPDPPDDPDPPPPDPPPPPDDPDDDDPPQKDKDQWAKDKFFDPPVCLVVVCVVVVHPCSVVRVVRDDTDIDTDHIDMDGPDDDDDPDPDPDPDPPDPDDPPPPDDDDDD

pLDDT: mean 78.6, std 19.29, range [44.59, 98.12]